Protein AF-A0A938NHX3-F1 (afdb_monomer_lite)

pLDDT: mean 72.69, std 17.6, range [41.47, 96.56]

Radius of gyration: 34.81 Å; chains: 1; bounding box: 91×58×61 Å

Sequence (138 aa):
MRNFVRAALVSTVCGLACGIFWLAGEGWAQEAPVQDDAARAARIREIQAQAAQLRSELEALNRTRATRKPPAVKKSAAAKTPPEGVSRSTVTREEFTEQPTRHMRESLESLPGMTVRQGDGPRDFNISIRGSGSGGGR

Secondary structure (DSSP, 8-state):
--SHHHHHHHHHHHHHHHHHHHHSTTTT--------HHHHHHHHHHHHHHHHHHHHHHHHHHHHHHHS---------S--PPPTT-------GGGGSS-TT--HHHHHHTSTTEEEEE-SSTT-EEEEETTEES----

Structure (mmCIF, N/CA/C/O backbone):
data_AF-A0A938NHX3-F1
#
_entry.id   AF-A0A938NHX3-F1
#
loop_
_atom_site.group_PDB
_atom_site.id
_atom_site.type_symbol
_atom_site.label_atom_id
_atom_site.label_alt_id
_atom_site.label_comp_id
_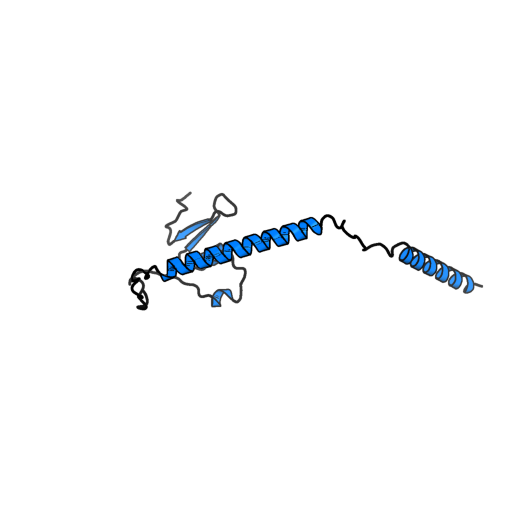atom_site.label_asym_id
_atom_site.label_entity_id
_atom_site.label_seq_id
_atom_site.pdbx_PDB_ins_code
_atom_site.Cartn_x
_atom_site.Cartn_y
_atom_site.Cartn_z
_atom_site.occupancy
_atom_site.B_iso_or_equiv
_atom_site.auth_seq_id
_atom_site.auth_comp_id
_atom_site.auth_asym_id
_atom_site.auth_atom_id
_atom_site.pdbx_PDB_model_num
ATOM 1 N N . MET A 1 1 ? 65.920 46.386 -29.484 1.00 54.59 1 MET A N 1
ATOM 2 C CA . MET A 1 1 ? 66.037 44.949 -29.840 1.00 54.59 1 MET A CA 1
ATOM 3 C C . MET A 1 1 ? 65.368 43.981 -28.839 1.00 54.59 1 MET A C 1
ATOM 5 O O . MET A 1 1 ? 65.629 42.793 -28.898 1.00 54.59 1 MET A O 1
ATOM 9 N N . ARG A 1 2 ? 64.468 44.429 -27.942 1.00 50.03 2 ARG A N 1
ATOM 10 C CA . ARG A 1 2 ? 63.780 43.559 -26.951 1.00 50.03 2 ARG A CA 1
ATOM 11 C C . ARG A 1 2 ? 62.327 43.201 -27.308 1.00 50.03 2 ARG A C 1
ATOM 13 O O . ARG A 1 2 ? 61.735 42.344 -26.664 1.00 50.03 2 ARG A O 1
ATOM 20 N N . ASN A 1 3 ? 61.769 43.819 -28.352 1.00 46.44 3 ASN A N 1
ATOM 21 C CA . ASN A 1 3 ? 60.355 43.665 -28.721 1.00 46.44 3 ASN A CA 1
ATOM 22 C C . ASN A 1 3 ? 60.137 42.616 -29.825 1.00 46.44 3 ASN A C 1
ATOM 24 O O . ASN A 1 3 ? 59.060 42.043 -29.913 1.00 46.44 3 ASN A O 1
ATOM 28 N N . PHE A 1 4 ? 61.174 42.299 -30.607 1.00 48.31 4 PHE A N 1
ATOM 29 C CA . PHE A 1 4 ? 61.105 41.296 -31.678 1.00 48.31 4 PHE A CA 1
ATOM 30 C C . PHE A 1 4 ? 61.105 39.856 -31.137 1.00 48.31 4 PHE A C 1
ATOM 32 O O . PHE A 1 4 ? 60.393 38.995 -31.639 1.00 48.31 4 PHE A O 1
ATOM 39 N N . VAL A 1 5 ? 61.831 39.610 -30.041 1.00 55.00 5 VAL A N 1
ATOM 40 C CA . VAL A 1 5 ? 61.907 38.285 -29.397 1.00 55.00 5 VAL A CA 1
ATOM 41 C C . VAL A 1 5 ? 60.588 37.910 -28.705 1.00 55.00 5 VAL A C 1
ATOM 43 O O . VAL A 1 5 ? 60.204 36.745 -28.683 1.00 55.00 5 VAL A O 1
ATOM 46 N N . ARG A 1 6 ? 59.838 38.900 -28.196 1.00 45.78 6 ARG A N 1
ATOM 47 C CA . ARG A 1 6 ? 58.521 38.680 -27.571 1.00 45.78 6 ARG A CA 1
ATOM 48 C C . ARG A 1 6 ? 57.432 38.333 -28.591 1.00 45.78 6 ARG A C 1
ATOM 50 O O . ARG A 1 6 ? 56.567 37.527 -28.277 1.00 45.78 6 ARG A O 1
ATOM 57 N N . ALA A 1 7 ? 57.500 38.886 -29.803 1.00 48.44 7 ALA A N 1
ATOM 58 C CA . ALA A 1 7 ? 56.546 38.583 -30.872 1.00 48.44 7 ALA A CA 1
ATOM 59 C C . ALA A 1 7 ? 56.731 37.160 -31.435 1.00 48.44 7 ALA A C 1
ATOM 61 O O . ALA A 1 7 ? 55.751 36.459 -31.674 1.00 48.44 7 ALA A O 1
ATOM 62 N N . ALA A 1 8 ? 57.980 36.699 -31.568 1.00 48.72 8 ALA A N 1
ATOM 63 C CA . ALA A 1 8 ? 58.276 35.346 -32.041 1.00 48.72 8 ALA A CA 1
ATOM 64 C C . ALA A 1 8 ? 57.841 34.260 -31.038 1.00 48.72 8 ALA A C 1
ATOM 66 O O . ALA A 1 8 ? 57.321 33.225 -31.440 1.00 48.72 8 ALA A O 1
ATOM 67 N N . LEU A 1 9 ? 57.983 34.507 -29.730 1.00 47.84 9 LEU A N 1
ATOM 68 C CA . LEU A 1 9 ? 57.630 33.522 -28.701 1.00 47.84 9 LEU A CA 1
ATOM 69 C C . LEU A 1 9 ? 56.107 33.336 -28.544 1.00 47.84 9 LEU A C 1
ATOM 71 O O . LEU A 1 9 ? 55.647 32.229 -28.280 1.00 47.84 9 LEU A O 1
ATOM 75 N N . VAL A 1 10 ? 55.315 34.394 -28.757 1.00 52.66 10 VAL A N 1
ATOM 76 C CA . VAL A 1 10 ? 53.840 34.332 -28.684 1.00 52.66 10 VAL A CA 1
ATOM 77 C C . VAL A 1 10 ? 53.244 33.579 -29.883 1.00 52.66 10 VAL A C 1
ATOM 79 O O . VAL A 1 10 ? 52.273 32.840 -29.719 1.00 52.66 10 VAL A O 1
ATOM 82 N N . SER A 1 11 ? 53.857 33.679 -31.068 1.00 51.97 11 SER A N 1
ATOM 83 C CA . SER A 1 11 ? 53.412 32.943 -32.262 1.00 51.97 11 SER A CA 1
ATOM 84 C C . SER A 1 11 ? 53.649 31.432 -32.146 1.00 51.97 11 SER A C 1
ATOM 86 O O . SER A 1 11 ? 52.814 30.643 -32.588 1.00 51.97 11 SER A O 1
ATOM 88 N N . THR A 1 12 ? 54.755 31.010 -31.526 1.00 52.91 12 THR A N 1
ATOM 89 C CA . THR A 1 12 ? 55.101 29.583 -31.396 1.00 52.91 12 THR A CA 1
ATOM 90 C C . THR A 1 12 ? 54.239 28.870 -30.351 1.00 52.91 12 THR A C 1
ATOM 92 O O . THR A 1 12 ? 53.875 27.715 -30.546 1.00 52.91 12 THR A O 1
ATOM 95 N N . VAL A 1 13 ? 53.830 29.560 -29.280 1.00 53.81 13 VAL A N 1
ATOM 96 C CA . VAL A 1 13 ? 52.928 28.993 -28.258 1.00 53.81 13 VAL A CA 1
ATOM 97 C C . VAL A 1 13 ? 51.486 28.875 -28.777 1.00 53.81 13 VAL A C 1
ATOM 99 O O . VAL A 1 13 ? 50.806 27.899 -28.467 1.00 53.81 13 VAL A O 1
ATOM 102 N N . CYS A 1 14 ? 51.036 29.795 -29.638 1.00 47.41 14 CYS A N 1
ATOM 103 C CA . CYS A 1 14 ? 49.715 29.713 -30.275 1.00 47.41 14 CYS A CA 1
ATOM 104 C C . CYS A 1 14 ? 49.643 28.598 -31.342 1.00 47.41 14 CYS A C 1
ATOM 106 O O . CYS A 1 14 ? 48.650 27.875 -31.423 1.00 47.41 14 CYS A O 1
ATOM 108 N N . GLY A 1 15 ? 50.727 28.391 -32.103 1.00 46.53 15 GLY A N 1
ATOM 109 C CA . GLY A 1 15 ? 50.834 27.288 -33.067 1.00 46.53 15 GLY A CA 1
ATOM 110 C C . GLY A 1 15 ? 50.837 25.902 -32.412 1.00 46.53 15 GLY A C 1
ATOM 111 O O . GLY A 1 15 ? 50.203 24.980 -32.921 1.00 46.53 15 GLY A O 1
ATOM 112 N N . LEU A 1 16 ? 51.476 25.759 -31.247 1.00 52.41 16 LEU A N 1
ATOM 113 C CA . LEU A 1 16 ? 51.498 24.499 -30.494 1.00 52.41 16 LEU A CA 1
ATOM 114 C C . LEU A 1 16 ? 50.165 24.231 -29.772 1.00 52.41 16 LEU A C 1
ATOM 116 O O . LEU A 1 16 ? 49.718 23.089 -29.735 1.00 52.41 16 LEU A O 1
ATOM 120 N N . ALA A 1 17 ? 49.470 25.269 -29.292 1.00 48.53 17 ALA A N 1
ATOM 121 C CA . ALA A 1 17 ? 48.125 25.128 -28.727 1.00 48.53 17 ALA A CA 1
ATOM 122 C C . ALA A 1 17 ? 47.069 24.751 -29.788 1.00 48.53 17 ALA A C 1
ATOM 124 O O . ALA A 1 17 ? 46.219 23.904 -29.522 1.00 48.53 17 ALA A O 1
ATOM 125 N N . CYS A 1 18 ? 47.152 25.300 -31.009 1.00 47.84 18 CYS A N 1
ATOM 126 C CA . CYS A 1 18 ? 46.278 24.886 -32.115 1.00 47.84 18 CYS A CA 1
ATOM 127 C C . CYS A 1 18 ? 46.638 23.495 -32.657 1.00 47.84 18 CYS A C 1
ATOM 129 O O . CYS A 1 18 ? 45.738 22.730 -32.982 1.00 47.84 18 CYS A O 1
ATOM 131 N N . GLY A 1 19 ? 47.925 23.133 -32.705 1.00 45.09 19 GLY A N 1
ATOM 132 C CA . GLY A 1 19 ? 48.364 21.797 -33.118 1.00 45.09 19 GLY A CA 1
ATOM 133 C C . GLY A 1 19 ? 47.889 20.696 -32.167 1.00 45.09 19 GLY A C 1
ATOM 134 O O . GLY A 1 19 ? 47.437 19.653 -32.625 1.00 45.09 19 GLY A O 1
ATOM 135 N N . ILE A 1 20 ? 47.900 20.949 -30.853 1.00 52.06 20 ILE A N 1
ATOM 136 C CA . ILE A 1 20 ? 47.363 20.012 -29.853 1.00 52.06 20 ILE A CA 1
ATOM 137 C C . ILE A 1 20 ? 45.828 19.982 -29.899 1.00 52.06 20 ILE A C 1
ATOM 139 O O . ILE A 1 20 ? 45.250 18.924 -29.701 1.00 52.06 20 ILE A O 1
ATOM 143 N N . PHE A 1 21 ? 45.153 21.086 -30.234 1.00 41.47 21 PHE A N 1
ATOM 144 C CA . PHE A 1 21 ? 43.695 21.089 -30.422 1.00 41.47 21 PHE A CA 1
ATOM 145 C C . PHE A 1 21 ? 43.252 20.392 -31.724 1.00 41.47 21 PHE A C 1
ATOM 147 O O . PHE A 1 21 ? 42.164 19.828 -31.773 1.00 41.47 21 PHE A O 1
ATOM 154 N N . TRP A 1 22 ? 44.101 20.362 -32.758 1.00 47.16 22 TRP A N 1
ATOM 155 C CA . TRP A 1 22 ? 43.847 19.610 -33.995 1.00 47.16 22 TRP A CA 1
ATOM 156 C C . TRP A 1 22 ? 44.263 18.132 -33.902 1.00 47.16 22 TRP A C 1
ATOM 158 O O . TRP A 1 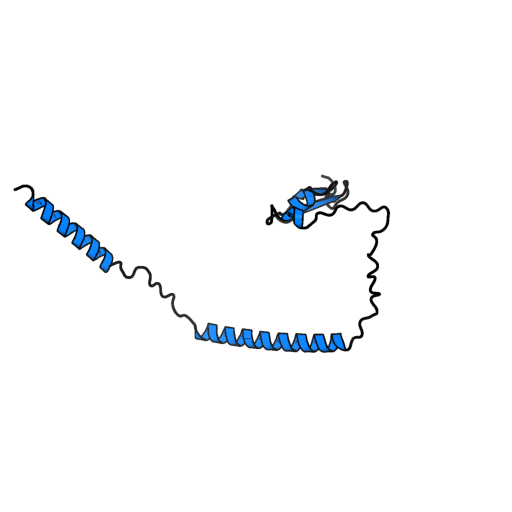22 ? 43.634 17.294 -34.534 1.00 47.16 22 TRP A O 1
ATOM 168 N N . LEU A 1 23 ? 45.246 17.787 -33.059 1.00 48.12 23 LEU A N 1
ATOM 169 C CA . LEU A 1 23 ? 45.576 16.392 -32.713 1.00 48.12 23 LEU A CA 1
ATOM 170 C C . LEU A 1 23 ? 44.730 15.811 -31.564 1.00 48.12 23 LEU A C 1
ATOM 172 O O . LEU A 1 23 ? 44.767 14.605 -31.344 1.00 48.12 23 LEU A O 1
ATOM 176 N N . ALA A 1 24 ? 43.964 16.636 -30.845 1.00 47.97 24 ALA A N 1
ATOM 177 C CA . ALA A 1 24 ? 43.027 16.212 -29.795 1.00 47.97 24 ALA A CA 1
ATOM 178 C C . ALA A 1 24 ? 41.555 16.512 -30.146 1.00 47.97 24 ALA A C 1
ATOM 180 O O . ALA A 1 24 ? 40.686 16.474 -29.274 1.00 47.97 24 ALA A O 1
ATOM 181 N N . GLY A 1 25 ? 41.265 16.793 -31.422 1.00 42.91 25 GLY A N 1
ATOM 182 C CA . GLY A 1 25 ? 39.912 17.009 -31.946 1.00 42.91 25 GLY A CA 1
ATOM 183 C C . GLY A 1 25 ? 39.074 15.733 -32.101 1.00 42.91 25 GLY A C 1
ATOM 184 O O . GLY A 1 25 ? 37.884 15.820 -32.377 1.00 42.91 25 GLY A O 1
ATOM 185 N N . GLU A 1 26 ? 39.650 14.552 -31.874 1.00 45.62 26 GLU A N 1
ATOM 186 C CA . GLU A 1 26 ? 38.951 13.256 -31.966 1.00 45.62 26 GLU A CA 1
ATOM 187 C C . GLU A 1 26 ? 38.596 12.681 -30.583 1.00 45.62 26 GLU A C 1
ATOM 189 O O . GLU A 1 26 ? 38.359 11.489 -30.410 1.00 45.62 26 GLU A O 1
ATOM 194 N N . GLY A 1 27 ? 38.556 13.536 -29.560 1.00 50.34 27 GLY A N 1
ATOM 195 C CA . GLY A 1 27 ? 38.357 13.131 -28.173 1.00 50.34 27 GLY A CA 1
ATOM 196 C C . GLY A 1 27 ? 36.915 12.890 -27.725 1.00 50.34 27 GLY A C 1
ATOM 197 O O . GLY A 1 27 ? 36.737 12.751 -26.530 1.00 50.34 27 GLY A O 1
ATOM 198 N N . TRP A 1 28 ? 35.891 12.870 -28.589 1.00 43.56 28 TRP A N 1
ATOM 199 C CA . TRP A 1 28 ? 34.501 12.549 -28.185 1.00 43.56 28 TRP A CA 1
ATOM 200 C C . TRP A 1 28 ? 33.683 11.927 -29.326 1.00 43.56 28 TRP A C 1
ATOM 202 O O . TRP A 1 28 ? 32.505 12.220 -29.493 1.00 43.56 28 TRP A O 1
ATOM 212 N N . ALA A 1 29 ? 34.292 11.058 -30.124 1.00 49.81 29 ALA A N 1
ATOM 213 C CA . ALA A 1 29 ? 33.544 10.100 -30.933 1.00 49.81 29 ALA A CA 1
ATOM 214 C C . ALA A 1 29 ? 33.878 8.699 -30.424 1.00 49.81 29 ALA A C 1
ATOM 216 O O . ALA A 1 29 ? 34.477 7.881 -31.116 1.00 49.81 29 ALA A O 1
ATOM 217 N N . GLN A 1 30 ? 33.514 8.425 -29.168 1.00 46.38 30 GLN A N 1
ATOM 218 C CA . GLN A 1 30 ? 33.342 7.041 -28.752 1.00 46.38 30 GLN A CA 1
ATOM 219 C C . GLN A 1 30 ? 32.041 6.567 -29.407 1.00 46.38 30 GLN A C 1
ATOM 221 O O . GLN A 1 30 ? 30.976 6.558 -28.792 1.00 46.38 30 GLN A O 1
ATOM 226 N N . GLU A 1 31 ? 32.116 6.237 -30.697 1.00 49.00 31 GLU A N 1
ATOM 227 C CA . GLU A 1 31 ? 31.137 5.359 -31.317 1.00 49.00 31 GLU A CA 1
ATOM 228 C C . GLU A 1 31 ? 31.294 4.031 -30.575 1.00 49.00 31 GLU A C 1
ATOM 230 O O . GLU A 1 31 ? 32.189 3.228 -30.852 1.00 49.00 31 GLU A O 1
ATOM 235 N N . ALA A 1 32 ? 30.506 3.860 -29.508 1.00 56.88 32 ALA A N 1
ATOM 236 C CA . ALA A 1 32 ? 30.325 2.562 -28.887 1.00 56.88 32 ALA A CA 1
ATOM 237 C C . ALA A 1 32 ? 30.048 1.578 -30.030 1.00 56.88 32 ALA A C 1
ATOM 239 O O . ALA A 1 32 ? 29.289 1.936 -30.937 1.00 56.88 32 ALA A O 1
ATOM 240 N N . PRO A 1 33 ? 30.675 0.390 -30.044 1.00 52.59 33 PRO A N 1
ATOM 241 C CA . PRO A 1 33 ? 30.493 -0.526 -31.153 1.00 52.59 33 PRO A CA 1
ATOM 242 C C . PRO A 1 33 ? 28.993 -0.709 -31.376 1.00 52.59 33 PRO A C 1
ATOM 244 O O . PRO A 1 33 ? 28.253 -0.991 -30.429 1.00 52.59 33 PRO A O 1
ATOM 247 N N . VAL A 1 34 ? 28.556 -0.486 -32.619 1.00 60.94 34 VAL A N 1
ATOM 248 C CA . VAL A 1 34 ? 27.212 -0.763 -33.144 1.00 60.94 34 VAL A CA 1
ATOM 249 C C . VAL A 1 34 ? 27.013 -2.283 -33.112 1.00 60.94 34 VAL A C 1
ATOM 251 O O . VAL A 1 34 ? 26.965 -2.977 -34.122 1.00 60.94 34 VAL A O 1
ATOM 254 N N . GLN A 1 35 ? 27.025 -2.840 -31.906 1.00 57.22 35 GLN A N 1
ATOM 255 C CA . GLN A 1 35 ? 26.871 -4.248 -31.617 1.00 57.22 35 GLN A CA 1
ATOM 256 C C . GLN A 1 35 ? 25.383 -4.468 -31.392 1.00 57.22 35 GLN A C 1
ATOM 258 O O . GLN A 1 35 ? 24.823 -4.296 -30.309 1.00 57.22 35 GLN A O 1
ATOM 263 N N . ASP A 1 36 ? 24.769 -4.791 -32.527 1.00 66.44 36 ASP A N 1
ATOM 264 C CA . ASP A 1 36 ? 23.496 -5.471 -32.688 1.00 66.44 36 ASP A CA 1
ATOM 265 C C . ASP A 1 36 ? 22.232 -4.607 -32.786 1.00 66.44 36 ASP A C 1
ATOM 267 O O . ASP A 1 36 ? 21.213 -4.890 -32.150 1.00 66.44 36 ASP A O 1
ATOM 271 N N . ASP A 1 37 ? 22.213 -3.634 -33.702 1.00 76.12 37 ASP A N 1
ATOM 272 C CA . ASP A 1 37 ? 20.954 -3.045 -34.197 1.00 76.12 37 ASP A CA 1
ATOM 273 C C . ASP A 1 37 ? 19.960 -4.123 -34.663 1.00 76.12 37 ASP A C 1
ATOM 275 O O . ASP A 1 37 ? 18.752 -4.015 -34.440 1.00 76.12 37 ASP A O 1
ATOM 279 N N . ALA A 1 38 ? 20.472 -5.223 -35.223 1.00 80.50 38 ALA A N 1
ATOM 280 C CA . ALA A 1 38 ? 19.682 -6.401 -35.562 1.00 80.50 38 ALA A CA 1
ATOM 281 C C . ALA A 1 38 ? 19.087 -7.102 -34.324 1.00 80.50 38 ALA A C 1
ATOM 283 O O . ALA A 1 38 ? 17.913 -7.479 -34.355 1.00 80.50 38 ALA A O 1
ATOM 284 N N . ALA A 1 39 ? 19.831 -7.242 -33.217 1.00 85.12 39 ALA A N 1
ATOM 285 C CA . ALA A 1 39 ? 19.299 -7.837 -31.985 1.00 85.12 39 ALA A CA 1
ATOM 286 C C . ALA A 1 39 ? 18.311 -6.902 -31.277 1.00 85.12 39 ALA A C 1
ATOM 288 O O . ALA A 1 39 ? 17.295 -7.363 -30.755 1.00 85.12 39 ALA A O 1
ATOM 289 N N . ARG A 1 40 ? 18.539 -5.584 -31.315 1.00 81.81 40 ARG A N 1
ATOM 290 C CA . ARG A 1 40 ? 17.571 -4.585 -30.833 1.00 81.81 40 ARG A CA 1
ATOM 291 C C . ARG A 1 40 ? 16.284 -4.632 -31.648 1.00 81.81 40 ARG A C 1
ATOM 293 O O . ARG A 1 40 ? 15.201 -4.686 -31.069 1.00 81.81 40 ARG A O 1
ATOM 300 N N . ALA A 1 41 ? 16.384 -4.689 -32.975 1.00 87.19 41 ALA A N 1
ATOM 301 C CA . ALA A 1 41 ? 15.228 -4.834 -33.855 1.00 87.19 41 ALA A CA 1
ATOM 302 C C . ALA A 1 41 ? 14.477 -6.154 -33.604 1.00 87.19 41 ALA A C 1
ATOM 304 O O . ALA A 1 41 ? 13.245 -6.158 -33.557 1.00 87.19 41 ALA A O 1
ATOM 305 N N . ALA A 1 42 ? 15.194 -7.260 -33.383 1.00 90.00 42 ALA A N 1
ATOM 306 C CA . ALA A 1 42 ? 14.594 -8.541 -33.013 1.00 90.00 42 ALA A CA 1
ATOM 307 C C . ALA A 1 42 ? 13.860 -8.458 -31.665 1.00 90.00 42 ALA A C 1
ATOM 309 O O . ALA A 1 42 ? 12.706 -8.878 -31.563 1.00 90.00 42 ALA A O 1
ATOM 310 N N . ARG A 1 43 ? 14.473 -7.826 -30.658 1.00 91.44 43 ARG A N 1
ATOM 311 C CA . ARG A 1 43 ? 13.869 -7.622 -29.336 1.00 91.44 43 ARG A CA 1
ATOM 312 C C . ARG A 1 43 ? 12.634 -6.725 -29.391 1.00 91.44 43 ARG A C 1
ATOM 314 O O . ARG A 1 43 ? 11.650 -6.998 -28.714 1.00 91.44 43 ARG A O 1
ATOM 321 N N . ILE A 1 44 ? 12.649 -5.683 -30.221 1.00 92.81 44 ILE A N 1
ATOM 322 C CA . ILE A 1 44 ? 11.489 -4.807 -30.434 1.00 92.81 44 ILE A CA 1
ATOM 323 C C . ILE A 1 44 ? 10.328 -5.597 -31.047 1.00 92.81 44 ILE A C 1
ATOM 325 O O . ILE A 1 44 ? 9.196 -5.461 -30.585 1.00 92.81 44 ILE A O 1
ATOM 329 N N . ARG A 1 45 ? 10.593 -6.458 -32.037 1.00 91.75 45 ARG A N 1
ATOM 330 C CA . ARG A 1 45 ? 9.563 -7.324 -32.639 1.00 91.75 45 ARG A CA 1
ATOM 331 C C . ARG A 1 45 ? 8.986 -8.308 -31.626 1.00 91.75 45 ARG A C 1
ATOM 333 O O . ARG A 1 45 ? 7.774 -8.492 -31.583 1.00 91.75 45 ARG A O 1
ATOM 340 N N . GLU A 1 46 ? 9.836 -8.893 -30.787 1.00 95.25 46 GLU A N 1
ATOM 341 C CA . GLU A 1 46 ? 9.414 -9.786 -29.706 1.00 95.25 46 GLU A CA 1
ATOM 342 C C . GLU A 1 46 ? 8.511 -9.060 -28.695 1.00 95.25 46 GLU A C 1
ATOM 344 O O . GLU A 1 46 ? 7.422 -9.539 -28.384 1.00 95.25 46 GLU A O 1
ATOM 349 N N . ILE A 1 47 ? 8.904 -7.865 -28.247 1.00 95.94 47 ILE A N 1
ATOM 350 C CA . ILE A 1 47 ? 8.102 -7.041 -27.328 1.00 95.94 47 ILE A CA 1
ATOM 351 C C . ILE A 1 47 ? 6.761 -6.656 -27.966 1.00 95.94 47 ILE A C 1
ATOM 353 O O . ILE A 1 47 ? 5.725 -6.684 -27.301 1.00 95.94 47 ILE A O 1
ATOM 357 N N . GLN A 1 48 ? 6.749 -6.319 -29.257 1.00 96.00 48 GLN A N 1
ATOM 358 C CA . GLN A 1 48 ? 5.514 -6.005 -29.977 1.00 96.00 48 GLN A CA 1
ATOM 359 C C . GLN A 1 48 ? 4.591 -7.226 -30.090 1.00 96.00 48 GLN A C 1
ATOM 361 O O . GLN A 1 48 ? 3.379 -7.086 -29.910 1.00 96.00 48 GLN A O 1
ATOM 366 N N . ALA A 1 49 ? 5.148 -8.419 -30.316 1.00 95.81 49 ALA A N 1
ATOM 367 C CA . ALA A 1 49 ? 4.388 -9.665 -30.326 1.00 95.81 49 ALA A CA 1
ATOM 368 C C . ALA A 1 49 ? 3.785 -9.971 -28.944 1.00 95.81 49 ALA A C 1
ATOM 370 O O . ALA A 1 49 ? 2.591 -10.264 -28.846 1.00 95.81 49 ALA A O 1
ATOM 371 N N . GLN A 1 50 ? 4.566 -9.810 -27.871 1.00 95.50 50 GLN A N 1
ATOM 372 C CA . GLN A 1 50 ? 4.087 -9.971 -26.493 1.00 95.50 50 GLN A CA 1
ATOM 373 C C . GLN A 1 50 ? 2.978 -8.964 -26.155 1.00 95.50 50 GLN A C 1
ATOM 375 O O . GLN A 1 50 ? 1.954 -9.326 -25.574 1.00 95.50 50 GLN A O 1
ATOM 380 N N . ALA A 1 51 ? 3.130 -7.703 -26.570 1.00 96.56 51 ALA A N 1
ATOM 381 C CA . ALA A 1 51 ? 2.116 -6.675 -26.355 1.00 96.56 51 ALA A CA 1
ATOM 382 C C . ALA A 1 51 ? 0.796 -6.999 -27.076 1.00 96.56 51 ALA A C 1
ATOM 384 O O . ALA A 1 51 ? -0.281 -6.756 -26.528 1.00 96.56 51 ALA A O 1
ATOM 385 N N . ALA A 1 52 ? 0.861 -7.564 -28.285 1.00 95.25 52 ALA A N 1
ATOM 386 C CA . ALA A 1 52 ? -0.325 -8.003 -29.017 1.00 95.25 52 ALA A CA 1
ATOM 387 C C . ALA A 1 52 ? -1.030 -9.178 -28.316 1.00 95.25 52 ALA A C 1
ATOM 389 O O . ALA A 1 52 ? -2.255 -9.156 -28.171 1.00 95.25 52 ALA A O 1
ATOM 390 N N . GLN A 1 53 ? -0.267 -10.153 -27.811 1.00 95.69 53 GLN A N 1
ATOM 391 C CA . GLN A 1 53 ? -0.809 -11.285 -27.051 1.00 95.69 53 GLN A CA 1
ATOM 392 C C . GLN A 1 53 ? -1.538 -10.816 -25.787 1.00 95.69 53 GLN A C 1
ATOM 394 O O . GLN A 1 53 ? -2.717 -11.132 -25.612 1.00 95.69 53 GLN A O 1
ATOM 399 N N . LEU A 1 54 ? -0.896 -9.976 -24.970 1.00 95.00 54 LEU A N 1
ATOM 400 C CA . LEU A 1 54 ? -1.485 -9.453 -23.732 1.00 95.00 54 LEU A CA 1
ATOM 401 C C . LEU A 1 54 ? -2.768 -8.652 -23.979 1.00 95.00 54 LEU A C 1
ATOM 403 O O . LEU A 1 54 ? -3.722 -8.749 -23.209 1.00 95.00 54 LEU A O 1
ATOM 407 N N . ARG A 1 55 ? -2.826 -7.876 -25.069 1.00 95.50 55 ARG A N 1
ATOM 408 C CA . ARG A 1 55 ? -4.049 -7.147 -25.441 1.00 95.50 55 ARG A CA 1
ATOM 409 C C . ARG A 1 55 ? -5.204 -8.099 -25.745 1.00 95.50 55 ARG A C 1
ATOM 411 O O . ARG A 1 55 ? -6.305 -7.881 -25.248 1.00 95.50 55 ARG A O 1
ATOM 418 N N . SER A 1 56 ? -4.951 -9.169 -26.497 1.00 94.69 56 SER A N 1
ATOM 419 C CA . SER A 1 56 ? -5.984 -10.164 -26.814 1.00 94.69 56 SER A CA 1
ATOM 420 C C . SER A 1 56 ? -6.470 -10.929 -25.575 1.00 94.69 56 SER A C 1
ATOM 422 O O . SER A 1 56 ? -7.667 -11.183 -25.428 1.00 94.69 56 SER A O 1
ATOM 424 N N . GLU A 1 57 ? -5.564 -11.222 -24.639 1.00 94.12 57 GLU A N 1
ATOM 425 C CA . GLU A 1 57 ? -5.892 -11.857 -23.364 1.00 94.12 57 GLU A CA 1
ATOM 426 C C . GLU A 1 57 ? -6.761 -10.939 -22.495 1.00 94.12 57 GLU A C 1
ATOM 428 O O . GLU A 1 57 ? -7.792 -11.365 -21.968 1.00 94.12 57 GLU A O 1
ATOM 433 N N . LEU A 1 58 ? -6.415 -9.649 -22.418 1.00 91.06 58 LEU A N 1
ATOM 434 C CA . LEU A 1 58 ? -7.227 -8.642 -21.733 1.00 91.06 58 LEU A CA 1
ATOM 435 C C . LEU A 1 58 ? -8.626 -8.522 -22.340 1.00 91.06 58 LEU A C 1
ATOM 437 O O . LEU A 1 58 ? -9.605 -8.399 -21.602 1.00 91.06 58 LEU A O 1
ATOM 441 N N . GLU A 1 59 ? -8.754 -8.573 -23.665 1.00 93.81 59 GLU A N 1
ATOM 442 C CA . GLU A 1 59 ? -10.060 -8.563 -24.326 1.00 93.81 59 GLU A CA 1
ATOM 443 C C . GLU A 1 59 ? -10.877 -9.819 -24.011 1.00 93.81 59 GLU A C 1
ATOM 445 O O . GLU A 1 59 ? -12.070 -9.710 -23.717 1.00 93.81 59 GLU A O 1
ATOM 450 N N . ALA A 1 60 ? -10.259 -11.002 -24.007 1.00 90.25 60 ALA A N 1
ATOM 451 C CA . ALA A 1 60 ? -10.924 -12.245 -23.619 1.00 90.25 60 ALA A CA 1
ATOM 452 C C . ALA A 1 60 ? -11.398 -12.198 -22.155 1.00 90.25 60 ALA A C 1
ATOM 454 O O . ALA A 1 60 ? -12.545 -12.547 -21.848 1.00 90.25 60 ALA A O 1
ATOM 455 N N . LEU A 1 61 ? -10.563 -11.685 -21.250 1.00 87.88 61 LEU A N 1
ATOM 456 C CA . LEU A 1 61 ? -10.921 -11.474 -19.847 1.00 87.88 61 LEU A CA 1
ATOM 457 C C . LEU A 1 61 ? -12.035 -10.434 -19.689 1.00 87.88 61 LEU A C 1
ATOM 459 O O . LEU A 1 61 ? -12.971 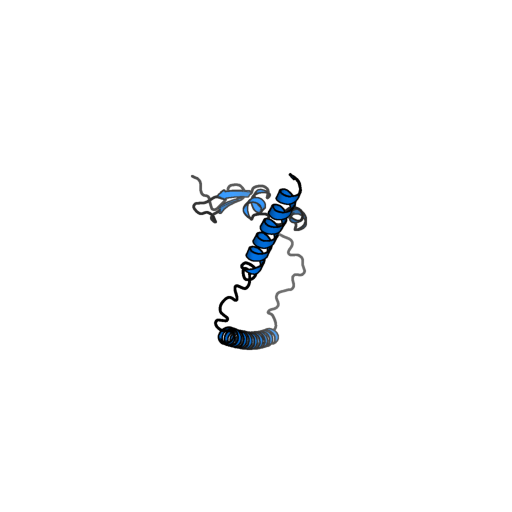-10.648 -18.921 1.00 87.88 61 LEU A O 1
ATOM 463 N N . ASN A 1 62 ? -12.006 -9.339 -20.447 1.00 89.94 62 ASN A N 1
ATOM 464 C CA . ASN A 1 62 ? -13.082 -8.351 -20.419 1.00 89.94 62 ASN A CA 1
ATOM 465 C C . ASN A 1 62 ? -14.396 -8.916 -20.971 1.00 89.94 62 ASN A C 1
ATOM 467 O O . ASN A 1 62 ? -15.450 -8.634 -20.404 1.00 89.94 62 ASN A O 1
ATOM 471 N N . ARG A 1 63 ? -14.356 -9.771 -22.001 1.00 86.00 63 ARG A N 1
ATOM 472 C CA . ARG A 1 63 ? -15.544 -10.484 -22.501 1.00 86.00 63 ARG A CA 1
ATOM 473 C C . ARG A 1 63 ? -16.120 -11.424 -21.443 1.00 86.00 63 ARG A C 1
ATOM 475 O O . ARG A 1 63 ? -17.318 -11.373 -21.181 1.00 86.00 63 ARG A O 1
ATOM 482 N N . THR A 1 64 ? -15.283 -12.231 -20.786 1.00 81.31 64 THR A N 1
ATOM 483 C CA . THR A 1 64 ? -15.743 -13.124 -19.700 1.00 81.31 64 THR A CA 1
ATOM 484 C C . THR A 1 64 ? -16.239 -12.351 -18.475 1.00 81.31 64 THR A C 1
ATOM 486 O O . THR A 1 64 ? -17.178 -12.779 -17.804 1.00 81.31 64 THR A O 1
ATOM 489 N N . ARG A 1 65 ? -15.657 -11.183 -18.186 1.00 84.81 65 ARG A N 1
ATOM 490 C CA . ARG A 1 65 ? -16.134 -10.276 -17.138 1.00 84.81 65 ARG A CA 1
ATOM 491 C C . ARG A 1 65 ? -17.464 -9.616 -17.502 1.00 84.81 65 ARG A C 1
ATOM 493 O O . ARG A 1 65 ? -18.275 -9.414 -16.609 1.00 84.81 65 ARG A O 1
ATOM 500 N N . ALA A 1 66 ? -17.694 -9.294 -18.774 1.00 74.62 66 ALA A N 1
ATOM 501 C CA . ALA A 1 66 ? -18.943 -8.695 -19.241 1.00 74.62 66 ALA A CA 1
ATOM 502 C C . ALA A 1 66 ? -20.121 -9.684 -19.195 1.00 74.62 66 ALA A C 1
ATOM 504 O O . ALA A 1 66 ? -21.237 -9.286 -18.866 1.00 74.62 66 ALA A O 1
ATOM 505 N N . THR A 1 67 ? -19.886 -10.971 -19.480 1.00 73.56 67 THR A N 1
ATOM 506 C CA . THR A 1 67 ? -20.926 -12.016 -19.384 1.00 73.56 67 THR A CA 1
ATOM 507 C C . THR A 1 67 ? -21.199 -12.445 -17.947 1.00 73.56 67 THR A C 1
ATOM 509 O O . THR A 1 67 ? -22.324 -12.817 -17.606 1.00 73.56 67 THR A O 1
ATOM 512 N N . ARG A 1 68 ? -20.196 -12.349 -17.069 1.00 73.19 68 ARG A N 1
ATOM 513 C CA . ARG A 1 68 ? -20.395 -12.448 -15.624 1.00 73.19 68 ARG A CA 1
ATOM 514 C C . ARG A 1 68 ? -21.168 -11.220 -15.150 1.00 73.19 68 ARG A C 1
ATOM 516 O O . ARG A 1 68 ? -20.574 -10.203 -14.803 1.00 73.19 68 ARG A O 1
ATOM 523 N N . LYS A 1 69 ? -22.503 -11.335 -15.076 1.00 62.72 69 LYS A N 1
ATOM 524 C CA . LYS A 1 69 ? -23.332 -10.427 -14.268 1.00 62.72 69 LYS A CA 1
ATOM 525 C C . LYS A 1 69 ? -22.614 -10.286 -12.925 1.00 62.72 69 LYS A C 1
ATOM 527 O O . LYS A 1 69 ? -22.404 -11.317 -12.276 1.00 62.72 69 LYS A O 1
ATOM 532 N N . PRO A 1 70 ? -22.162 -9.080 -12.534 1.00 60.56 70 PRO A N 1
ATOM 533 C CA . PRO A 1 70 ? -21.476 -8.933 -11.267 1.00 60.56 70 PRO A CA 1
ATOM 534 C C . PRO A 1 70 ? -22.405 -9.530 -10.208 1.00 60.56 70 PRO A C 1
ATOM 536 O O . PRO A 1 70 ? -23.613 -9.249 -10.262 1.00 60.56 70 PRO A O 1
ATOM 539 N N . PRO A 1 71 ? -21.907 -10.372 -9.275 1.00 57.75 71 PRO A N 1
ATOM 540 C CA . PRO A 1 71 ? -22.705 -10.659 -8.094 1.00 57.75 71 PRO A CA 1
ATOM 541 C C . PRO A 1 71 ? -23.151 -9.298 -7.581 1.00 57.75 71 PRO A C 1
ATOM 543 O O . PRO A 1 71 ? -22.373 -8.342 -7.667 1.00 57.75 71 PRO A O 1
ATOM 546 N N . ALA A 1 72 ? -24.409 -9.175 -7.167 1.00 55.56 72 ALA A N 1
ATOM 547 C CA . ALA A 1 72 ? -24.919 -7.946 -6.592 1.00 55.56 72 ALA A CA 1
ATOM 548 C C . ALA A 1 72 ? -24.097 -7.634 -5.333 1.00 55.56 72 ALA A C 1
ATOM 550 O O . ALA A 1 72 ? -24.500 -7.911 -4.208 1.00 55.56 72 ALA A O 1
ATOM 551 N N . VAL A 1 73 ? -22.914 -7.051 -5.522 1.00 54.75 73 VAL A N 1
ATOM 552 C CA . VAL A 1 73 ? -22.270 -6.195 -4.562 1.00 54.75 73 VAL A CA 1
ATOM 553 C C . VAL A 1 73 ? -23.295 -5.100 -4.457 1.00 54.75 73 VAL A C 1
ATOM 555 O O . VAL A 1 73 ? -23.423 -4.268 -5.358 1.00 54.75 73 VAL A O 1
ATOM 558 N N . LYS A 1 74 ? -24.120 -5.192 -3.412 1.00 49.81 74 LYS A N 1
ATOM 559 C CA . LYS A 1 74 ? -24.923 -4.078 -2.944 1.00 49.81 74 LYS A CA 1
ATOM 560 C C . LYS A 1 74 ? -23.987 -2.883 -3.061 1.00 49.81 74 LYS A C 1
ATOM 562 O O . LYS A 1 74 ? -22.973 -2.842 -2.365 1.00 49.81 74 LYS A O 1
ATOM 567 N N . LYS A 1 75 ? -24.251 -1.977 -4.008 1.00 49.97 75 LYS A N 1
ATOM 568 C CA . LYS A 1 75 ? -23.620 -0.664 -4.012 1.00 49.97 75 LYS A CA 1
ATOM 569 C C . LYS A 1 75 ? -24.127 -0.022 -2.729 1.00 49.97 75 LYS A C 1
ATOM 571 O O . LYS A 1 75 ? -25.110 0.707 -2.744 1.00 49.97 75 LYS A O 1
ATOM 576 N N . SER A 1 76 ? -23.494 -0.328 -1.600 1.00 49.81 76 SER A N 1
ATOM 577 C CA . SER A 1 76 ? -23.557 0.506 -0.417 1.00 49.81 76 SER A CA 1
ATOM 578 C C . SER A 1 76 ? -22.749 1.752 -0.773 1.00 49.81 76 SER A C 1
ATOM 580 O O . SER A 1 76 ? -21.601 1.917 -0.381 1.00 49.81 76 SER A O 1
ATOM 582 N N . ALA A 1 77 ? -23.350 2.573 -1.633 1.00 52.25 77 ALA A N 1
ATOM 583 C CA . ALA A 1 77 ? -23.140 4.006 -1.670 1.00 52.25 77 ALA A CA 1
ATOM 584 C C . ALA A 1 77 ? -23.826 4.674 -0.460 1.00 52.25 77 ALA A C 1
ATOM 586 O O . ALA A 1 77 ? -23.778 5.886 -0.320 1.00 52.25 77 ALA A O 1
ATOM 587 N N . ALA A 1 78 ? -24.411 3.892 0.458 1.00 52.72 78 ALA A N 1
ATOM 588 C CA . ALA A 1 78 ? -24.336 4.240 1.863 1.00 52.72 78 ALA A CA 1
ATOM 589 C C . ALA A 1 78 ? -22.849 4.259 2.217 1.00 52.72 78 ALA A C 1
ATOM 591 O O . ALA A 1 78 ? -22.209 3.202 2.210 1.00 52.72 78 ALA A O 1
ATOM 592 N N . ALA A 1 79 ? -22.299 5.454 2.454 1.00 57.53 79 ALA A N 1
ATOM 593 C CA . ALA A 1 79 ? -21.053 5.613 3.184 1.00 57.53 79 ALA A CA 1
ATOM 594 C C . ALA A 1 79 ? -21.024 4.520 4.252 1.00 57.53 79 ALA A C 1
ATOM 596 O O . ALA A 1 79 ? -21.977 4.391 5.020 1.00 57.53 79 ALA A O 1
ATOM 597 N N . LYS A 1 80 ? -20.013 3.648 4.212 1.00 62.59 80 LYS A N 1
ATOM 598 C CA . LYS A 1 80 ? -19.801 2.681 5.283 1.00 62.59 80 LYS A CA 1
ATOM 599 C C . LYS A 1 80 ? -19.492 3.532 6.503 1.00 62.59 80 LYS A C 1
ATOM 601 O O . LYS A 1 80 ? -18.328 3.869 6.713 1.00 62.59 80 LYS A O 1
ATOM 606 N N . THR A 1 81 ? -20.530 3.976 7.208 1.00 68.81 81 THR A N 1
ATOM 607 C CA . THR A 1 81 ? -20.387 4.694 8.459 1.00 68.81 81 THR A CA 1
ATOM 608 C C . THR A 1 81 ? -19.516 3.779 9.297 1.00 68.81 81 THR A C 1
ATOM 610 O O . THR A 1 81 ? -19.873 2.606 9.470 1.00 68.81 81 THR A O 1
ATOM 613 N N . PRO A 1 82 ? -18.303 4.224 9.662 1.00 70.50 82 PRO A N 1
ATOM 614 C CA . PRO A 1 82 ? -17.442 3.394 10.472 1.00 70.50 82 PRO A CA 1
ATOM 615 C C . PRO A 1 82 ? -18.224 3.022 11.737 1.00 70.50 82 PRO A C 1
ATOM 617 O O . PRO A 1 82 ? -19.047 3.823 12.186 1.00 70.50 82 PRO A O 1
ATOM 620 N N . PRO A 1 83 ? -18.019 1.815 12.283 1.00 77.81 83 PRO A N 1
ATOM 621 C CA . PRO A 1 83 ? -18.666 1.433 13.528 1.00 77.81 83 PRO A CA 1
ATOM 622 C C . PRO A 1 83 ? -18.435 2.527 14.575 1.00 77.81 83 PRO A C 1
ATOM 624 O O . PRO A 1 83 ? -17.301 2.974 14.784 1.00 77.81 83 PRO A O 1
ATOM 627 N N . GLU A 1 84 ? -19.524 2.988 15.185 1.00 80.88 84 GLU A N 1
ATOM 628 C CA . GLU A 1 84 ? -19.462 3.994 16.238 1.00 80.88 84 GLU A CA 1
ATOM 629 C C . GLU A 1 84 ? -18.618 3.458 17.406 1.00 80.88 84 GLU A C 1
ATOM 631 O O . GLU A 1 84 ? -18.654 2.271 17.730 1.00 80.88 84 GLU A O 1
ATOM 636 N N . GLY A 1 85 ? -17.798 4.327 18.004 1.00 79.56 85 GLY A N 1
ATOM 637 C CA . GLY A 1 85 ? -16.913 3.965 19.118 1.00 79.56 85 GLY A CA 1
ATOM 638 C C . GLY A 1 85 ? -15.504 3.487 18.737 1.00 79.56 85 GLY A C 1
ATOM 639 O O . GLY A 1 85 ? -14.706 3.216 19.633 1.00 79.56 85 GLY A O 1
ATOM 640 N N . VAL A 1 86 ? -15.137 3.426 17.450 1.00 82.00 86 VAL A N 1
ATOM 641 C CA . VAL A 1 86 ? -13.750 3.126 17.042 1.00 82.00 86 VAL A CA 1
ATOM 642 C C . VAL A 1 86 ? -12.934 4.409 16.895 1.00 82.00 86 VAL A C 1
ATOM 644 O O . VAL A 1 86 ? -13.253 5.285 16.093 1.00 82.00 86 VAL A O 1
ATOM 647 N N . SER A 1 87 ? -11.829 4.510 17.636 1.00 82.00 87 SER A N 1
ATOM 648 C CA . SER A 1 87 ? -10.859 5.589 17.435 1.00 82.00 87 SER A CA 1
ATOM 649 C C . SER A 1 87 ? -10.119 5.409 16.110 1.00 82.00 87 SER A C 1
ATOM 651 O O . SER A 1 87 ? -9.480 4.381 15.890 1.00 82.00 87 SER A O 1
ATOM 653 N N . ARG A 1 88 ? -10.145 6.432 15.254 1.00 83.75 88 ARG A N 1
ATOM 654 C CA . ARG A 1 88 ? -9.444 6.447 13.968 1.00 83.75 88 ARG A CA 1
ATOM 655 C C . ARG A 1 88 ? -8.636 7.730 13.831 1.00 83.75 88 ARG A C 1
ATOM 657 O O . ARG A 1 88 ? -9.149 8.811 14.094 1.00 83.75 88 ARG A O 1
ATOM 664 N N . SER A 1 89 ? -7.401 7.602 13.361 1.00 86.06 89 SER A N 1
ATOM 665 C CA . SER A 1 89 ? -6.604 8.711 12.842 1.00 86.06 89 SER A CA 1
ATOM 666 C C . SER A 1 89 ? -6.511 8.592 11.321 1.00 86.06 89 SER A C 1
ATOM 668 O O . SER A 1 89 ? -6.534 7.498 10.751 1.00 86.06 89 SER A O 1
ATOM 670 N N . THR A 1 90 ? -6.513 9.717 10.618 1.00 85.25 90 THR A N 1
ATOM 671 C CA . THR A 1 90 ? -6.348 9.766 9.161 1.00 85.25 90 THR A CA 1
ATOM 672 C C . THR A 1 90 ? -5.612 11.049 8.831 1.00 85.25 90 THR A C 1
ATOM 674 O O . THR A 1 90 ? -5.969 12.096 9.353 1.00 85.25 90 THR A O 1
ATOM 677 N N . VAL A 1 91 ? -4.587 10.926 7.998 1.00 84.06 91 VAL A N 1
ATOM 678 C CA . VAL A 1 91 ? -3.770 12.032 7.494 1.00 84.06 91 VAL A CA 1
ATOM 679 C C . VAL A 1 91 ? -4.182 12.235 6.044 1.00 84.06 91 VAL A C 1
ATOM 681 O O . VAL A 1 91 ? -4.221 11.258 5.282 1.00 84.06 91 VAL A O 1
ATOM 684 N N . THR A 1 92 ? -4.577 13.451 5.676 1.00 86.88 92 THR A N 1
ATOM 685 C CA . THR A 1 92 ? -5.065 13.716 4.315 1.00 86.88 92 THR A CA 1
ATOM 686 C C . THR A 1 92 ? -3.903 13.944 3.353 1.00 86.88 92 THR A C 1
ATOM 688 O O . THR A 1 92 ? -2.756 14.108 3.765 1.00 86.88 92 THR A O 1
ATOM 691 N N . ARG A 1 93 ? -4.159 13.894 2.039 1.00 82.38 93 ARG A N 1
ATOM 692 C CA . ARG A 1 93 ? -3.074 13.981 1.049 1.00 82.38 93 ARG A CA 1
ATOM 693 C C . ARG A 1 93 ? -2.403 15.356 1.052 1.00 82.38 93 ARG A C 1
ATOM 695 O O . ARG A 1 93 ? -1.219 15.461 0.743 1.00 82.38 93 ARG A O 1
ATOM 702 N N . GLU A 1 94 ? -3.155 16.379 1.422 1.00 87.06 94 GLU A N 1
ATOM 703 C CA . GLU A 1 94 ? -2.732 17.772 1.454 1.00 87.06 94 GLU A CA 1
ATOM 704 C C . GLU A 1 94 ? -1.590 17.981 2.459 1.00 87.06 94 GLU A C 1
ATOM 706 O O . GLU A 1 94 ? -0.659 18.725 2.159 1.00 87.06 94 GLU A O 1
ATOM 711 N N . GLU A 1 95 ? -1.582 17.237 3.572 1.00 80.19 95 GLU A N 1
ATOM 712 C CA . GLU A 1 95 ? -0.514 17.261 4.587 1.00 80.19 95 GLU A CA 1
ATOM 713 C C . GLU A 1 95 ? 0.843 16.762 4.058 1.00 80.19 95 GLU A C 1
ATOM 715 O O . GLU A 1 95 ? 1.885 17.054 4.638 1.00 80.19 95 GLU A O 1
ATOM 720 N N . PHE A 1 96 ? 0.860 16.031 2.938 1.00 79.75 96 PHE A N 1
ATOM 721 C CA . PHE A 1 96 ? 2.091 15.543 2.304 1.00 79.75 96 PHE A CA 1
ATOM 722 C C . PHE A 1 96 ? 2.566 16.438 1.149 1.00 79.75 96 PHE A C 1
ATOM 724 O O . PHE A 1 96 ? 3.566 16.122 0.505 1.00 79.75 96 PHE A O 1
ATOM 731 N N . THR A 1 97 ? 1.867 17.541 0.861 1.00 81.19 97 THR A N 1
ATOM 732 C CA . THR A 1 97 ? 2.190 18.424 -0.277 1.00 81.19 97 THR A CA 1
ATOM 733 C C . THR A 1 97 ? 3.555 19.087 -0.112 1.00 81.19 97 THR A C 1
ATOM 735 O O . THR A 1 97 ? 4.300 19.216 -1.080 1.00 81.19 97 THR A O 1
ATOM 738 N N . GLU A 1 98 ? 3.908 19.463 1.118 1.00 80.00 98 GLU A N 1
ATOM 739 C CA . GLU A 1 98 ? 5.174 20.137 1.429 1.00 80.00 98 GLU A CA 1
ATOM 740 C C . GLU A 1 98 ? 6.350 19.160 1.594 1.00 80.00 98 GLU A C 1
ATOM 742 O O . GLU A 1 98 ? 7.509 19.567 1.539 1.00 80.00 98 GLU A O 1
ATOM 747 N N . GLN A 1 99 ? 6.071 17.863 1.764 1.00 78.19 99 GLN A N 1
ATOM 748 C CA . GLN A 1 99 ? 7.079 16.814 1.955 1.00 78.19 99 GLN A CA 1
ATOM 749 C C . GLN A 1 99 ? 6.724 15.559 1.138 1.00 78.19 99 GLN A C 1
ATOM 751 O O . GLN A 1 99 ? 6.289 14.542 1.688 1.00 78.19 99 GLN A O 1
ATOM 756 N N . PRO A 1 100 ? 6.920 15.600 -0.193 1.00 70.75 100 PRO A N 1
ATOM 757 C CA . PRO A 1 100 ? 6.519 14.517 -1.090 1.00 70.75 100 PRO A CA 1
ATOM 758 C C . PRO A 1 100 ? 7.355 13.238 -0.924 1.00 70.75 100 PRO A C 1
ATOM 760 O O . PRO A 1 100 ? 6.906 12.161 -1.314 1.00 70.75 100 PRO A O 1
ATOM 763 N N . THR A 1 101 ? 8.554 13.323 -0.341 1.00 72.38 101 THR A N 1
ATOM 764 C CA . THR A 1 101 ? 9.460 12.183 -0.108 1.00 72.38 101 THR A CA 1
ATOM 765 C C . THR A 1 101 ? 9.393 11.674 1.329 1.00 72.38 101 THR A C 1
ATOM 767 O O . THR A 1 101 ? 10.416 11.328 1.914 1.00 72.38 101 THR A O 1
ATOM 770 N N . ARG A 1 102 ? 8.200 11.651 1.925 1.00 78.00 102 ARG A N 1
ATOM 771 C CA . ARG A 1 102 ? 8.031 11.171 3.296 1.00 78.00 102 ARG A CA 1
ATOM 772 C C . ARG A 1 102 ? 8.241 9.663 3.374 1.00 78.00 102 ARG A C 1
ATOM 774 O O . ARG A 1 102 ? 7.652 8.897 2.603 1.00 78.00 102 ARG A O 1
ATOM 781 N N . HIS A 1 103 ? 9.038 9.219 4.338 1.00 85.88 103 HIS A N 1
ATOM 782 C CA . HIS A 1 103 ? 9.216 7.793 4.577 1.00 85.88 103 HIS A CA 1
ATOM 783 C C . HIS A 1 103 ? 8.015 7.208 5.343 1.00 85.88 103 HIS A C 1
ATOM 785 O O . HIS A 1 103 ? 7.305 7.892 6.087 1.00 85.88 103 HIS A O 1
ATOM 791 N N . MET A 1 104 ? 7.770 5.903 5.179 1.00 86.56 104 MET A N 1
ATOM 792 C CA . MET A 1 104 ? 6.667 5.206 5.862 1.00 86.56 104 MET A CA 1
ATOM 793 C C . MET A 1 104 ? 6.742 5.377 7.389 1.00 86.56 104 MET A C 1
ATOM 795 O O . MET A 1 104 ? 5.724 5.604 8.037 1.00 86.56 104 MET A O 1
ATOM 799 N N . ARG A 1 105 ? 7.952 5.309 7.955 1.00 87.38 105 ARG A N 1
ATOM 800 C CA . ARG A 1 105 ? 8.200 5.475 9.392 1.00 87.38 105 ARG A CA 1
ATOM 801 C C . ARG A 1 105 ? 7.723 6.833 9.903 1.00 87.38 105 ARG A C 1
ATOM 803 O O . ARG A 1 105 ? 6.917 6.882 10.823 1.00 87.38 105 ARG A O 1
ATOM 810 N N . GLU A 1 106 ? 8.150 7.908 9.252 1.00 86.62 106 GLU A N 1
ATOM 811 C CA . GLU A 1 106 ? 7.755 9.281 9.587 1.00 86.62 106 GLU A CA 1
ATOM 812 C C . GLU A 1 106 ? 6.239 9.464 9.476 1.00 86.62 106 GLU A C 1
ATOM 814 O O . GLU A 1 106 ? 5.633 10.186 10.267 1.00 86.62 106 GLU A O 1
ATOM 819 N N . SER A 1 107 ? 5.614 8.789 8.503 1.00 88.69 107 SER A N 1
ATOM 820 C CA . SER A 1 107 ? 4.159 8.779 8.316 1.00 88.69 107 SER A CA 1
ATOM 821 C C . SER A 1 107 ? 3.429 8.193 9.517 1.00 88.69 107 SER A C 1
ATOM 823 O O . SER A 1 107 ? 2.485 8.795 10.027 1.00 88.69 107 SER A O 1
ATOM 825 N N . LEU A 1 108 ? 3.901 7.055 10.012 1.00 88.75 108 LEU A N 1
ATOM 826 C CA . LEU A 1 108 ? 3.300 6.369 11.150 1.00 88.75 108 LEU A CA 1
ATOM 827 C C . LEU A 1 108 ? 3.599 7.058 12.486 1.00 88.75 108 LEU A C 1
ATOM 829 O O . LEU A 1 108 ? 2.718 7.102 13.339 1.00 88.75 108 LEU A O 1
ATOM 833 N N . GLU A 1 109 ? 4.789 7.638 12.659 1.00 87.38 109 GLU A N 1
ATOM 834 C CA . GLU A 1 109 ? 5.173 8.367 13.879 1.00 87.38 109 GLU A CA 1
ATOM 835 C C . GLU A 1 109 ? 4.350 9.648 14.100 1.00 87.38 109 GLU A C 1
ATOM 837 O O . GLU A 1 109 ? 4.194 10.083 15.236 1.00 87.38 109 GLU A O 1
ATOM 842 N N . SER A 1 110 ? 3.759 10.226 13.048 1.00 87.69 110 SER A N 1
ATOM 843 C CA . SER A 1 110 ? 2.837 11.365 13.210 1.00 87.69 110 SER A CA 1
ATOM 844 C C . SER A 1 110 ? 1.455 10.997 13.742 1.00 87.69 110 SER A C 1
ATOM 846 O O . SER A 1 110 ? 0.693 11.880 14.136 1.00 87.69 110 SER A O 1
ATOM 848 N N . LEU A 1 111 ? 1.096 9.711 13.737 1.00 89.88 111 LEU A N 1
ATOM 849 C CA . LEU A 1 111 ? -0.219 9.277 14.185 1.00 89.88 111 LEU A CA 1
ATOM 850 C C . LEU A 1 111 ? -0.245 9.165 15.718 1.00 89.88 111 LEU A C 1
ATOM 852 O O . LEU A 1 111 ? 0.649 8.563 16.316 1.00 89.88 111 LEU A O 1
ATOM 856 N N . PRO A 1 112 ? -1.296 9.669 16.387 1.00 87.69 112 PRO A N 1
ATOM 857 C CA . PRO A 1 112 ? -1.377 9.613 17.841 1.00 87.69 112 PRO A CA 1
ATOM 858 C C . PRO A 1 112 ? -1.461 8.164 18.341 1.00 87.69 112 PRO A C 1
ATOM 860 O O . PRO A 1 112 ? -2.286 7.372 17.880 1.00 87.69 112 PRO A O 1
ATOM 863 N N . GLY A 1 113 ? -0.622 7.828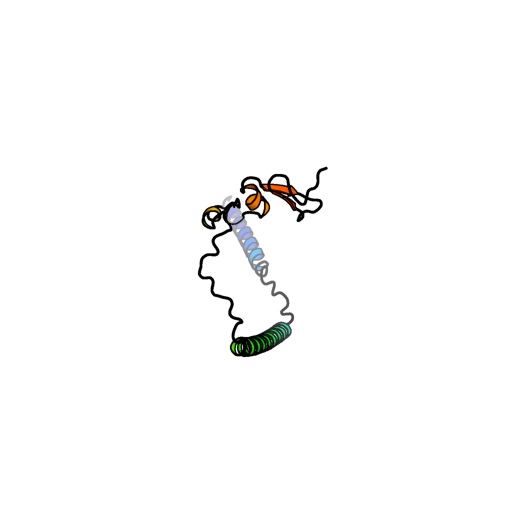 19.325 1.00 87.19 113 GLY A N 1
ATOM 864 C C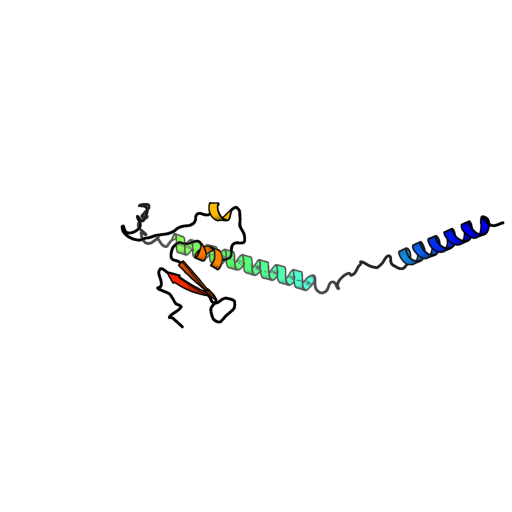A . GLY A 1 113 ? -0.589 6.500 19.944 1.00 87.19 113 GLY A CA 1
ATOM 865 C C . GLY A 1 113 ? 0.061 5.407 19.088 1.00 87.19 113 GLY A C 1
ATOM 866 O O . GLY A 1 113 ? -0.056 4.235 19.448 1.00 87.19 113 GLY A O 1
ATOM 867 N N . MET A 1 114 ? 0.731 5.769 17.990 1.00 88.38 114 MET A N 1
ATOM 868 C CA . MET A 1 114 ? 1.609 4.884 17.223 1.00 88.38 114 MET A CA 1
ATOM 869 C C . MET A 1 114 ? 3.058 5.048 17.673 1.00 88.38 114 MET A C 1
ATOM 871 O O . MET A 1 114 ? 3.524 6.164 17.891 1.00 88.38 114 MET A O 1
ATOM 875 N N . THR A 1 115 ? 3.797 3.946 17.768 1.00 89.06 115 THR A N 1
ATOM 876 C CA . THR A 1 115 ? 5.262 4.001 17.832 1.00 89.06 115 THR A CA 1
ATOM 877 C C . THR A 1 115 ? 5.864 3.019 16.841 1.00 89.06 115 THR A C 1
ATOM 879 O O . THR A 1 115 ? 5.362 1.906 16.667 1.00 89.06 115 THR A O 1
ATOM 882 N N . VAL A 1 116 ? 6.940 3.445 16.181 1.00 89.25 116 VAL A N 1
ATOM 883 C CA . VAL A 1 116 ? 7.693 2.624 15.232 1.00 89.25 116 VAL A CA 1
ATOM 884 C C . VAL A 1 116 ? 9.117 2.466 15.752 1.00 89.25 116 VAL A C 1
ATOM 886 O O . VAL A 1 116 ? 9.792 3.441 16.088 1.00 89.25 116 VAL A O 1
ATOM 889 N N . ARG A 1 117 ? 9.580 1.223 15.847 1.00 87.62 117 ARG A N 1
ATOM 890 C CA . ARG A 1 117 ? 10.957 0.868 16.209 1.00 87.62 117 ARG A CA 1
ATOM 891 C C . ARG A 1 117 ? 11.595 0.141 15.034 1.00 87.62 117 ARG A C 1
ATOM 893 O O . ARG A 1 117 ? 10.923 -0.613 14.341 1.00 87.62 117 ARG A O 1
ATOM 900 N N . GLN A 1 118 ? 12.881 0.366 14.802 1.00 86.38 118 GLN A N 1
ATOM 901 C CA . GLN A 1 118 ? 13.629 -0.416 13.821 1.00 86.38 118 GLN A CA 1
ATOM 902 C C . GLN A 1 118 ? 13.842 -1.835 14.367 1.00 86.38 118 GLN A C 1
ATOM 904 O O . GLN A 1 118 ? 14.163 -1.986 15.545 1.00 86.38 118 GLN A O 1
ATOM 909 N N . GLY A 1 119 ? 13.573 -2.843 13.540 1.00 82.31 119 GLY A N 1
ATOM 910 C CA . GLY A 1 119 ? 13.793 -4.256 13.847 1.00 82.31 119 GLY A CA 1
ATOM 911 C C . GLY A 1 119 ? 15.197 -4.723 13.457 1.00 82.31 119 GLY A C 1
ATOM 912 O O . GLY A 1 119 ? 16.107 -3.912 13.293 1.00 82.31 119 GLY A O 1
ATOM 913 N N . ASP A 1 120 ? 15.356 -6.035 13.285 1.00 82.88 120 ASP A N 1
ATOM 914 C CA . ASP A 1 120 ? 16.662 -6.677 13.070 1.00 82.88 120 ASP A CA 1
ATOM 915 C C . ASP A 1 120 ? 17.276 -6.406 11.681 1.00 82.88 120 ASP A C 1
ATOM 917 O O . ASP A 1 120 ? 18.480 -6.571 11.487 1.00 82.88 120 ASP A O 1
ATOM 921 N N . GLY A 1 121 ? 16.472 -5.961 10.711 1.00 83.69 121 GLY A N 1
ATOM 922 C CA . GLY A 1 121 ? 16.905 -5.639 9.353 1.00 83.69 121 GLY A CA 1
ATOM 923 C C . GLY A 1 121 ? 16.661 -4.180 8.945 1.00 83.69 121 GLY A C 1
ATOM 924 O O . GLY A 1 121 ? 15.821 -3.481 9.513 1.00 83.69 121 GLY A O 1
ATOM 925 N N . PRO A 1 122 ? 17.336 -3.691 7.885 1.00 79.75 122 PRO A N 1
ATOM 926 C CA . PRO A 1 122 ? 17.201 -2.311 7.402 1.00 79.75 122 PRO A CA 1
ATOM 927 C C . PRO A 1 122 ? 15.808 -1.976 6.838 1.00 79.75 122 PRO A C 1
ATOM 929 O O . PRO A 1 122 ? 15.501 -0.806 6.624 1.00 79.75 122 PRO A O 1
ATOM 932 N N . ARG A 1 123 ? 14.972 -2.989 6.578 1.00 84.69 123 ARG A N 1
ATOM 933 C CA . ARG A 1 123 ? 13.571 -2.837 6.152 1.00 84.69 123 ARG A CA 1
ATOM 934 C C . ARG A 1 123 ? 12.565 -3.308 7.201 1.00 84.69 123 ARG A C 1
ATOM 936 O O . ARG A 1 123 ? 11.366 -3.181 6.966 1.00 84.69 123 ARG A O 1
ATOM 943 N N . ASP A 1 124 ? 13.042 -3.832 8.325 1.00 86.00 124 ASP A N 1
ATOM 944 C CA . ASP A 1 124 ? 12.180 -4.394 9.353 1.00 86.00 124 ASP A CA 1
ATOM 945 C C . ASP A 1 124 ? 11.819 -3.304 10.354 1.00 86.00 124 ASP A C 1
ATOM 947 O O . ASP A 1 124 ? 12.681 -2.604 10.892 1.00 86.00 124 ASP A O 1
ATOM 951 N N . PHE A 1 125 ? 10.522 -3.152 10.600 1.00 85.69 125 PHE A N 1
ATOM 952 C CA . PHE A 1 125 ? 9.991 -2.179 11.541 1.00 85.69 125 PHE A CA 1
ATOM 953 C C . PHE A 1 125 ? 8.961 -2.848 12.440 1.00 85.69 125 PHE A C 1
ATOM 955 O O . PHE A 1 125 ? 8.024 -3.492 11.971 1.00 85.69 125 PHE A O 1
ATOM 962 N N . ASN A 1 126 ? 9.117 -2.646 13.741 1.00 88.31 126 ASN A N 1
ATOM 963 C CA . ASN A 1 126 ? 8.141 -3.033 14.741 1.00 88.31 126 ASN A CA 1
ATOM 964 C C . ASN A 1 126 ? 7.185 -1.868 14.967 1.00 88.31 126 ASN A C 1
ATOM 966 O O . ASN A 1 126 ? 7.600 -0.781 15.373 1.00 88.31 126 ASN A O 1
ATOM 970 N N . ILE A 1 127 ? 5.905 -2.103 14.702 1.00 89.19 127 ILE A N 1
ATOM 971 C CA . ILE A 1 127 ? 4.845 -1.108 14.860 1.00 89.19 127 ILE A CA 1
ATOM 972 C C . ILE A 1 127 ? 4.046 -1.480 16.104 1.00 89.19 127 ILE A C 1
ATOM 974 O O . ILE A 1 127 ? 3.646 -2.637 16.268 1.00 89.19 127 ILE A O 1
ATOM 978 N N . SER A 1 128 ? 3.798 -0.503 16.972 1.00 89.50 128 SER A N 1
ATOM 979 C CA . SER A 1 128 ? 2.882 -0.667 18.096 1.00 89.50 128 SER A CA 1
ATOM 980 C C . SER A 1 128 ? 1.818 0.426 18.125 1.00 89.50 128 SER A C 1
ATOM 982 O O . SER A 1 128 ? 2.083 1.591 17.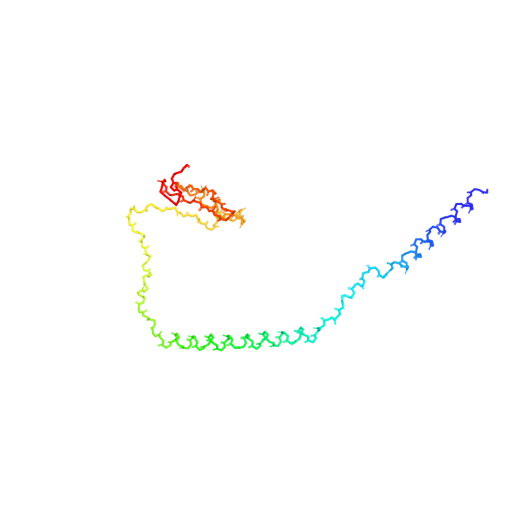833 1.00 89.50 128 SER A O 1
ATOM 984 N N . ILE A 1 129 ? 0.606 0.020 18.489 1.00 89.44 129 ILE A N 1
ATOM 985 C CA . ILE A 1 129 ? -0.593 0.839 18.617 1.00 89.44 129 ILE A CA 1
ATOM 986 C C . ILE A 1 129 ? -1.008 0.781 20.081 1.00 89.44 129 ILE A C 1
ATOM 988 O O . ILE A 1 129 ? -1.387 -0.282 20.577 1.00 89.44 129 ILE A O 1
ATOM 992 N N . ARG A 1 130 ? -0.920 1.908 20.792 1.00 87.31 130 ARG A N 1
ATOM 993 C CA . ARG A 1 130 ? -1.274 2.010 22.221 1.00 87.31 130 ARG A CA 1
ATOM 994 C C . ARG A 1 130 ? -0.607 0.918 23.078 1.00 87.31 130 ARG A C 1
ATOM 996 O O . ARG A 1 130 ? -1.244 0.326 23.940 1.00 87.31 130 ARG A O 1
ATOM 1003 N N . GLY A 1 131 ? 0.662 0.618 22.797 1.00 83.25 131 GLY A N 1
ATOM 1004 C CA . GLY A 1 131 ? 1.436 -0.403 23.513 1.00 83.25 131 GLY A CA 1
ATOM 1005 C C . GLY A 1 131 ? 1.186 -1.852 23.073 1.00 83.25 131 GLY A C 1
ATOM 1006 O O . GLY A 1 131 ? 1.823 -2.752 23.606 1.00 83.25 131 GLY A O 1
ATOM 1007 N N . SER A 1 132 ? 0.313 -2.094 22.089 1.00 81.75 132 SER A N 1
ATOM 1008 C CA . SER A 1 132 ? 0.083 -3.417 21.488 1.00 81.75 132 SER A CA 1
ATOM 1009 C C . SER A 1 132 ? 0.717 -3.493 20.097 1.00 81.75 132 SER A C 1
ATOM 1011 O O . SER A 1 132 ? 0.491 -2.615 19.269 1.00 81.75 132 SER A O 1
ATOM 1013 N N . GLY A 1 133 ? 1.549 -4.493 19.814 1.00 76.69 133 GLY A N 1
ATOM 1014 C CA . GLY A 1 133 ? 2.270 -4.554 18.540 1.00 76.69 133 GLY A CA 1
ATOM 1015 C C . GLY A 1 133 ? 3.167 -5.774 18.399 1.00 76.69 133 GLY A C 1
ATOM 1016 O O . GLY A 1 133 ? 3.293 -6.569 19.327 1.00 76.69 133 GLY A O 1
ATOM 1017 N N . SER A 1 134 ? 3.808 -5.905 17.236 1.00 68.06 134 SER A N 1
ATOM 1018 C CA . SER A 1 134 ? 4.710 -7.026 16.926 1.00 68.06 134 SER A CA 1
ATOM 1019 C C . SER A 1 134 ? 6.042 -6.980 17.687 1.00 68.06 134 SER A C 1
ATOM 1021 O O . SER A 1 134 ? 6.788 -7.952 17.667 1.00 68.06 134 SER A O 1
ATOM 1023 N N . GLY A 1 135 ? 6.334 -5.879 18.385 1.00 62.34 135 GLY A N 1
ATOM 1024 C CA . GLY A 1 135 ? 7.465 -5.750 19.302 1.00 62.34 135 GLY A CA 1
ATOM 1025 C C . GLY A 1 135 ? 7.073 -6.138 20.726 1.00 62.34 135 GLY A C 1
ATOM 1026 O O . GLY A 1 135 ? 6.873 -5.262 21.565 1.00 62.34 135 GLY A O 1
ATOM 1027 N N . GLY A 1 136 ? 6.931 -7.439 20.988 1.00 50.91 136 GLY A N 1
ATOM 1028 C CA . GLY A 1 136 ? 6.883 -7.968 22.352 1.00 50.91 136 GLY A CA 1
ATOM 1029 C C . GLY A 1 136 ? 8.194 -7.649 23.072 1.00 50.91 136 GLY A C 1
ATOM 1030 O O . GLY A 1 136 ? 9.267 -7.858 22.511 1.00 50.91 136 GLY A O 1
ATOM 1031 N N . GLY A 1 137 ? 8.088 -7.081 24.273 1.00 56.12 137 GLY A N 1
ATOM 1032 C CA . GLY A 1 137 ? 9.182 -6.415 24.973 1.00 56.12 137 GLY A CA 1
ATOM 1033 C C . GLY A 1 137 ? 10.475 -7.219 25.088 1.00 56.12 137 GLY A C 1
ATOM 1034 O O . GLY A 1 137 ? 10.470 -8.375 25.512 1.00 56.12 137 GLY A O 1
ATOM 1035 N N . ARG A 1 138 ? 11.579 -6.542 24.776 1.00 43.56 138 ARG A N 1
ATOM 1036 C CA . ARG A 1 138 ? 12.896 -6.725 25.386 1.00 43.56 138 ARG A CA 1
ATOM 1037 C C . ARG A 1 138 ? 13.521 -5.350 25.559 1.00 43.56 138 ARG A C 1
ATOM 1039 O O . ARG A 1 138 ? 13.330 -4.516 24.644 1.00 43.56 138 ARG A O 1
#

Foldseek 3Di:
DPVVVVVVVVVVVVVVVVVVCVVCVVVPPPPPPPPPPPVVVVVVVVVVVVVVVVVVVVVVVVVVVVVPPDDCPPPCPVPPPDPPPDDDDDDDPVNCPVPVPDDPQNVQVPTPQWDWDADPDPPDIWIDGVNHTPCDDD